Protein AF-A0A972IQ13-F1 (afdb_monomer_lite)

Sequence (91 aa):
INGASSLNIRKSTINDSKVGIYALQSSYVSISESEIRGCELGVQVINSDLSINDSIFTNNGTAVKLQGRNAFEQLKVVFSENSVDISRDEP

pLDDT: mean 94.42, std 7.24, range [56.81, 98.75]

Radius of gyration: 11.59 Å; chains: 1; bounding box: 27×27×26 Å

Secondary structure (DSSP, 8-state):
-BS-S-EEEES-EEES-SEEEEEES-SEEEEES-EEES-SEEEEEESSEEEEES-EEES-SEEEEEESS--EEEES-EEES-SEEEEEE--

Structure (mmCIF, N/CA/C/O backbone):
data_AF-A0A972IQ13-F1
#
_entry.id   AF-A0A972IQ13-F1
#
loop_
_atom_site.group_PDB
_atom_site.id
_atom_site.type_symbol
_atom_site.label_atom_id
_atom_site.label_alt_id
_atom_site.label_comp_id
_atom_site.label_asym_id
_atom_site.label_entity_id
_atom_site.label_seq_id
_atom_site.pdbx_PDB_ins_code
_atom_site.Cartn_x
_atom_site.Cartn_y
_atom_site.Cartn_z
_atom_site.occupancy
_atom_site.B_iso_or_equiv
_atom_site.auth_seq_id
_atom_site.auth_comp_id
_atom_site.auth_asym_id
_atom_site.auth_atom_id
_atom_site.pdbx_PDB_model_num
ATOM 1 N N . ILE A 1 1 ? 11.587 -4.795 2.017 1.00 79.81 1 ILE A N 1
ATOM 2 C CA . ILE A 1 1 ? 12.047 -5.708 0.944 1.00 79.81 1 ILE A CA 1
ATOM 3 C C . ILE A 1 1 ? 12.762 -4.868 -0.104 1.00 79.81 1 ILE A C 1
ATOM 5 O O . ILE A 1 1 ? 12.246 -3.811 -0.448 1.00 79.81 1 ILE A O 1
ATOM 9 N N . ASN A 1 2 ? 13.959 -5.284 -0.526 1.00 83.44 2 ASN A N 1
ATOM 10 C CA . ASN A 1 2 ? 14.805 -4.541 -1.462 1.00 83.44 2 ASN A CA 1
ATOM 11 C C . ASN A 1 2 ? 15.077 -5.387 -2.715 1.00 83.44 2 ASN A C 1
ATOM 13 O O . ASN A 1 2 ? 15.441 -6.553 -2.569 1.00 83.44 2 ASN A O 1
ATOM 17 N N . GLY A 1 3 ? 14.913 -4.814 -3.909 1.00 83.50 3 GLY A N 1
ATOM 18 C CA . GLY A 1 3 ? 15.324 -5.451 -5.166 1.00 83.50 3 GLY A CA 1
ATOM 19 C C . GLY A 1 3 ? 14.499 -6.669 -5.593 1.00 83.50 3 GLY A C 1
ATOM 20 O O . GLY A 1 3 ? 14.990 -7.495 -6.359 1.00 83.50 3 GLY A O 1
ATOM 21 N N . ALA A 1 4 ? 13.269 -6.830 -5.092 1.00 81.81 4 ALA A N 1
ATOM 22 C CA . ALA A 1 4 ? 12.423 -7.945 -5.506 1.00 81.81 4 ALA A CA 1
ATOM 23 C C . ALA A 1 4 ? 11.917 -7.731 -6.941 1.00 81.81 4 ALA A C 1
ATOM 25 O O . ALA A 1 4 ? 11.397 -6.665 -7.271 1.00 81.81 4 ALA A O 1
ATOM 26 N N . SER A 1 5 ? 12.010 -8.761 -7.785 1.00 83.88 5 SER A N 1
ATOM 27 C CA . SER A 1 5 ? 11.410 -8.738 -9.128 1.00 83.88 5 SER A CA 1
ATOM 28 C C . SER A 1 5 ? 9.882 -8.662 -9.066 1.00 83.88 5 SER A C 1
ATOM 30 O O . SER A 1 5 ? 9.252 -8.015 -9.892 1.00 83.88 5 SER A O 1
ATOM 32 N N . SER A 1 6 ? 9.274 -9.294 -8.062 1.00 87.81 6 SER A N 1
ATOM 33 C CA . SER A 1 6 ? 7.855 -9.161 -7.746 1.00 87.81 6 SER A CA 1
ATOM 34 C C . SER A 1 6 ? 7.622 -9.464 -6.270 1.00 87.81 6 SER A C 1
ATOM 36 O O . SER A 1 6 ? 8.183 -10.418 -5.727 1.00 87.81 6 SER A O 1
ATOM 38 N N . LEU A 1 7 ? 6.787 -8.652 -5.626 1.00 91.94 7 LEU A N 1
ATOM 39 C CA . LEU A 1 7 ? 6.285 -8.879 -4.277 1.00 91.94 7 LEU A CA 1
ATOM 40 C C . LEU A 1 7 ? 4.762 -9.002 -4.318 1.00 91.94 7 LEU A C 1
ATOM 42 O O . LEU A 1 7 ? 4.083 -8.044 -4.672 1.00 91.94 7 LEU A O 1
ATOM 46 N N . ASN A 1 8 ? 4.235 -10.161 -3.921 1.00 94.94 8 ASN A N 1
ATOM 47 C CA . ASN A 1 8 ? 2.797 -10.424 -3.879 1.00 94.94 8 ASN A CA 1
ATOM 48 C C . ASN A 1 8 ? 2.351 -10.665 -2.436 1.00 94.94 8 ASN A C 1
ATOM 50 O O . ASN A 1 8 ? 2.740 -11.655 -1.818 1.00 94.94 8 ASN A O 1
ATOM 54 N N . ILE A 1 9 ? 1.526 -9.763 -1.918 1.00 95.88 9 ILE A N 1
ATOM 55 C CA . ILE A 1 9 ? 0.929 -9.829 -0.586 1.00 95.88 9 ILE A CA 1
ATOM 56 C C . ILE A 1 9 ? -0.564 -10.064 -0.785 1.00 95.88 9 ILE A C 1
ATOM 58 O O . ILE A 1 9 ? -1.248 -9.281 -1.445 1.00 95.88 9 ILE A O 1
ATOM 62 N N . ARG A 1 10 ? -1.068 -11.183 -0.266 1.00 98.00 10 ARG A N 1
ATOM 63 C CA . ARG A 1 10 ? -2.453 -11.601 -0.483 1.00 98.00 10 ARG A C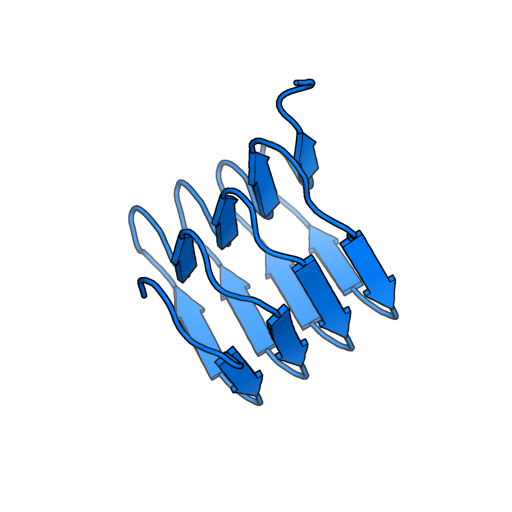A 1
ATOM 64 C C . ARG A 1 10 ? -3.056 -12.170 0.788 1.00 98.00 10 ARG A C 1
ATOM 66 O O . ARG A 1 10 ? -2.362 -12.895 1.498 1.00 98.00 10 ARG A O 1
ATOM 73 N N . LYS A 1 11 ? -4.339 -11.889 1.047 1.00 97.88 11 LYS A N 1
ATOM 74 C CA . LYS A 1 11 ? -5.089 -12.467 2.183 1.00 97.88 11 LYS A CA 1
ATOM 75 C C . LYS A 1 11 ? -4.348 -12.311 3.511 1.00 97.88 11 LYS A C 1
ATOM 77 O O . LYS A 1 11 ? -4.240 -13.258 4.286 1.00 97.88 11 LYS A O 1
ATOM 82 N N . SER A 1 12 ? -3.760 -11.137 3.718 1.00 98.12 12 SER A N 1
ATOM 83 C CA . SER A 1 12 ? -2.885 -10.855 4.854 1.00 98.12 12 SER A CA 1
ATOM 84 C C . SER A 1 12 ? -3.460 -9.739 5.717 1.00 98.12 12 SER A C 1
ATOM 86 O O . SER A 1 12 ? -4.029 -8.783 5.194 1.00 98.12 12 SER A O 1
ATOM 88 N N . THR A 1 13 ? -3.262 -9.847 7.030 1.00 98.12 13 THR A N 1
ATOM 89 C CA . THR A 1 13 ? -3.531 -8.763 7.981 1.00 98.12 13 THR A CA 1
ATOM 90 C C . THR A 1 13 ? -2.205 -8.246 8.518 1.00 98.12 13 THR A C 1
ATOM 92 O O . THR A 1 13 ? -1.419 -9.016 9.071 1.00 98.12 13 THR A O 1
ATOM 95 N N . ILE A 1 14 ? -1.955 -6.951 8.352 1.00 97.94 14 ILE A N 1
ATOM 96 C CA . ILE A 1 14 ? -0.751 -6.267 8.832 1.00 97.94 14 ILE A CA 1
ATOM 97 C C . ILE A 1 14 ? -1.203 -5.146 9.756 1.00 97.94 14 ILE A C 1
ATOM 99 O O . ILE A 1 14 ? -2.024 -4.319 9.360 1.00 97.94 14 ILE A O 1
ATOM 103 N N . ASN A 1 15 ? -0.716 -5.134 10.996 1.00 97.81 15 ASN A N 1
ATOM 104 C CA . ASN A 1 15 ? -1.200 -4.179 11.981 1.00 97.81 15 ASN A CA 1
ATOM 105 C C . ASN A 1 15 ? -0.159 -3.701 12.993 1.00 97.81 15 ASN A C 1
ATOM 107 O O . ASN A 1 15 ? 0.940 -4.251 13.086 1.00 97.81 15 ASN A O 1
ATOM 111 N N . ASP A 1 16 ? -0.520 -2.621 13.693 1.00 96.56 16 ASP A N 1
ATOM 112 C CA . ASP A 1 16 ? 0.122 -2.118 14.917 1.00 96.56 16 ASP A CA 1
ATOM 113 C C . ASP A 1 16 ? 1.652 -1.994 14.800 1.00 96.56 16 ASP A C 1
ATOM 115 O O . ASP A 1 16 ? 2.425 -2.345 15.691 1.00 96.56 16 ASP A O 1
ATOM 119 N N . SER A 1 17 ? 2.094 -1.504 13.640 1.00 95.94 17 SER A N 1
ATOM 120 C CA . SER A 1 17 ? 3.499 -1.438 13.237 1.00 95.94 17 SER A CA 1
ATOM 121 C C . SER A 1 17 ? 3.890 -0.021 12.842 1.00 95.94 17 SER A C 1
ATOM 123 O O . SER A 1 17 ? 3.090 0.726 12.285 1.00 95.94 17 SER A O 1
ATOM 125 N N . LYS A 1 18 ? 5.161 0.348 13.042 1.00 97.25 18 LYS A N 1
ATOM 126 C CA . LYS A 1 18 ? 5.663 1.638 12.546 1.00 97.25 18 LYS A CA 1
ATOM 127 C C . LYS A 1 18 ? 5.529 1.743 11.021 1.00 97.25 18 LYS A C 1
ATOM 129 O O . LYS A 1 18 ? 5.032 2.735 10.504 1.00 97.25 18 LYS A O 1
ATOM 134 N N . VAL A 1 19 ? 5.952 0.704 10.305 1.00 97.62 19 VAL A N 1
ATOM 135 C CA . VAL A 1 19 ? 5.758 0.582 8.857 1.00 97.62 19 VAL A CA 1
ATOM 136 C C . VAL A 1 19 ? 5.224 -0.814 8.571 1.00 97.62 19 VAL A C 1
ATOM 138 O O . VAL A 1 19 ? 5.900 -1.785 8.903 1.00 97.62 19 VAL A O 1
ATOM 141 N N . GLY A 1 20 ? 4.029 -0.923 7.990 1.00 97.19 20 GLY A N 1
ATOM 142 C CA . GLY A 1 20 ? 3.408 -2.213 7.689 1.00 97.19 20 GLY A CA 1
ATOM 143 C C . GLY A 1 20 ? 4.124 -2.941 6.552 1.00 97.19 20 GLY A C 1
ATOM 144 O O . GLY A 1 20 ? 4.613 -4.057 6.717 1.00 97.19 20 GLY A O 1
ATOM 145 N N . ILE A 1 21 ? 4.236 -2.290 5.395 1.00 96.31 21 ILE A N 1
ATOM 146 C CA . ILE A 1 21 ? 4.959 -2.801 4.225 1.00 96.31 21 ILE A CA 1
ATOM 147 C C . ILE A 1 21 ? 5.959 -1.749 3.772 1.00 96.31 21 ILE A C 1
ATOM 149 O O . ILE A 1 21 ? 5.587 -0.614 3.493 1.00 96.31 21 ILE A O 1
ATOM 153 N N . TYR A 1 22 ? 7.224 -2.143 3.643 1.00 95.75 22 TYR A N 1
ATOM 154 C CA . TYR A 1 22 ? 8.278 -1.296 3.090 1.00 95.75 22 TYR A CA 1
ATOM 155 C C . TYR A 1 22 ? 8.898 -1.963 1.861 1.00 95.75 22 TYR A C 1
ATOM 157 O O . TYR A 1 22 ? 9.561 -3.001 1.985 1.00 95.75 22 TYR A O 1
ATOM 165 N N . ALA A 1 23 ? 8.696 -1.378 0.682 1.00 93.31 23 ALA A N 1
ATOM 166 C CA . ALA A 1 23 ? 9.263 -1.841 -0.580 1.00 93.31 23 ALA A CA 1
ATOM 167 C C . ALA A 1 23 ? 10.174 -0.771 -1.191 1.00 93.31 23 ALA A C 1
ATOM 169 O O . ALA A 1 23 ? 9.775 0.377 -1.372 1.00 93.31 23 ALA A O 1
ATOM 170 N N . LEU A 1 24 ? 11.403 -1.167 -1.511 1.00 93.00 24 LEU A N 1
ATOM 171 C CA . LEU A 1 24 ? 12.428 -0.307 -2.089 1.00 93.00 24 LEU A CA 1
ATOM 172 C C . LEU A 1 24 ? 12.974 -0.969 -3.353 1.00 93.00 24 LEU A C 1
ATOM 174 O O . LEU A 1 24 ? 13.345 -2.144 -3.313 1.00 93.00 24 LEU A O 1
ATOM 178 N N . GLN A 1 25 ? 13.024 -0.215 -4.455 1.00 90.38 25 GLN A N 1
ATOM 179 C CA . GLN A 1 25 ? 13.653 -0.634 -5.717 1.00 90.38 25 GLN A CA 1
ATOM 180 C C . GLN A 1 25 ? 13.202 -2.027 -6.191 1.00 90.38 25 GLN A C 1
ATOM 182 O O . GLN A 1 25 ? 13.989 -2.807 -6.724 1.00 90.38 25 GLN A O 1
ATOM 187 N N . SER A 1 26 ? 11.943 -2.374 -5.941 1.00 88.50 26 SER A N 1
ATOM 188 C CA . SER A 1 26 ? 11.330 -3.600 -6.443 1.00 88.50 26 SER A CA 1
ATOM 189 C C . SER A 1 26 ? 10.672 -3.296 -7.785 1.00 88.50 26 SER A C 1
ATOM 191 O O . SER A 1 26 ? 10.228 -2.176 -8.009 1.00 88.50 26 SER A O 1
ATOM 193 N N . SER A 1 27 ? 10.602 -4.255 -8.704 1.00 89.06 27 SER A N 1
ATOM 194 C CA . SER A 1 27 ? 9.981 -3.959 -10.002 1.00 89.06 27 SER A CA 1
ATOM 195 C C . SER A 1 27 ? 8.472 -3.756 -9.856 1.00 89.06 27 SER A C 1
ATOM 197 O O . SER A 1 27 ? 7.930 -2.820 -10.431 1.00 89.06 27 SER A O 1
ATOM 199 N N . TYR A 1 28 ? 7.803 -4.591 -9.053 1.00 92.56 28 TYR A N 1
ATOM 200 C CA . TYR A 1 28 ? 6.354 -4.523 -8.867 1.00 92.56 28 TYR A CA 1
ATOM 201 C C . TYR A 1 28 ? 5.906 -5.075 -7.508 1.00 92.56 28 TYR A C 1
ATOM 203 O O . TYR A 1 28 ? 6.346 -6.149 -7.085 1.00 92.56 28 TYR A O 1
ATOM 211 N N . VAL A 1 29 ? 4.998 -4.359 -6.847 1.00 95.44 29 VAL A N 1
ATOM 212 C CA . VAL A 1 29 ? 4.364 -4.732 -5.579 1.00 95.44 29 VAL A CA 1
ATOM 213 C C . VAL A 1 29 ? 2.858 -4.867 -5.793 1.00 95.44 29 VAL A C 1
ATOM 215 O O . VAL A 1 29 ? 2.200 -3.926 -6.227 1.00 95.44 29 VAL A O 1
ATOM 218 N N . SER A 1 30 ? 2.294 -6.025 -5.457 1.00 97.00 30 SER A N 1
ATOM 219 C CA . SER A 1 30 ? 0.853 -6.271 -5.483 1.00 97.00 30 SER A CA 1
ATOM 220 C C . SER A 1 30 ? 0.333 -6.581 -4.088 1.00 97.00 30 SER A C 1
ATOM 222 O O . SER A 1 30 ? 0.864 -7.456 -3.402 1.00 97.00 30 SER A O 1
ATOM 224 N N . ILE A 1 31 ? -0.722 -5.877 -3.686 1.00 97.94 31 ILE A N 1
ATOM 225 C CA . ILE A 1 31 ? -1.454 -6.106 -2.441 1.00 97.94 31 ILE A CA 1
ATOM 226 C C . ILE A 1 31 ? -2.890 -6.455 -2.819 1.00 97.94 31 ILE A C 1
ATOM 228 O O . ILE A 1 31 ? -3.535 -5.708 -3.552 1.00 97.94 31 ILE A O 1
ATOM 232 N N . SER A 1 32 ? -3.387 -7.603 -2.362 1.00 98.50 32 SER A N 1
ATOM 233 C CA . SER A 1 32 ? -4.736 -8.069 -2.702 1.00 98.50 32 SER A CA 1
ATOM 234 C C . SER A 1 32 ? -5.464 -8.712 -1.530 1.00 98.50 32 SER A C 1
ATOM 236 O O . SER A 1 32 ? -4.843 -9.424 -0.738 1.00 98.50 32 SER A O 1
ATOM 238 N N . GLU A 1 33 ? -6.779 -8.509 -1.417 1.00 98.50 33 GLU A N 1
ATOM 239 C CA . GLU A 1 33 ? -7.612 -9.175 -0.398 1.00 98.50 33 GLU A CA 1
ATOM 240 C C . GLU A 1 33 ? -7.037 -9.019 1.025 1.00 98.50 33 GLU A C 1
ATOM 242 O O . GLU A 1 33 ? -7.046 -9.968 1.804 1.00 98.50 33 GLU A O 1
ATOM 247 N N . SER A 1 34 ? -6.421 -7.874 1.333 1.00 98.62 34 SER A N 1
ATOM 248 C CA . SER A 1 34 ? -5.624 -7.686 2.551 1.00 98.62 34 SER A CA 1
ATOM 249 C C . SER A 1 34 ? -6.136 -6.521 3.390 1.00 98.62 34 SER A C 1
ATO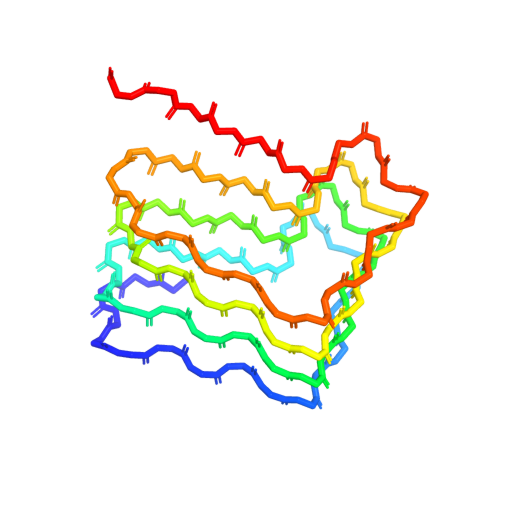M 251 O O . SER A 1 34 ? -6.782 -5.604 2.887 1.00 98.62 34 SER A O 1
ATOM 253 N N . GLU A 1 35 ? -5.820 -6.559 4.679 1.00 98.56 35 GLU A N 1
ATOM 254 C CA . GLU A 1 35 ? -6.175 -5.527 5.649 1.00 98.56 35 GLU A CA 1
ATOM 255 C C . GLU A 1 35 ? -4.902 -4.955 6.280 1.00 98.56 35 GLU A C 1
ATOM 257 O O . GLU A 1 35 ? -4.080 -5.697 6.823 1.00 98.56 35 GLU A O 1
ATOM 262 N N . ILE A 1 36 ? -4.734 -3.635 6.211 1.00 98.50 36 ILE A N 1
ATOM 263 C CA . ILE A 1 36 ? -3.593 -2.918 6.788 1.00 98.50 36 ILE A CA 1
ATOM 264 C C . ILE A 1 36 ? -4.121 -1.856 7.752 1.00 98.50 36 ILE A C 1
ATOM 266 O O . ILE A 1 36 ? -4.814 -0.923 7.330 1.00 98.50 36 ILE A O 1
ATOM 270 N N . ARG A 1 37 ? -3.827 -1.998 9.051 1.00 98.50 37 ARG A N 1
ATOM 271 C CA . ARG A 1 37 ? -4.438 -1.138 10.075 1.00 98.50 37 ARG A CA 1
ATOM 272 C C . ARG A 1 37 ? -3.574 -0.779 11.270 1.00 98.50 37 ARG A C 1
ATOM 274 O O . ARG A 1 37 ? -2.778 -1.586 11.725 1.00 98.50 37 ARG A O 1
ATOM 281 N N . GLY A 1 38 ? -3.800 0.391 11.861 1.00 98.19 38 GLY A N 1
ATOM 282 C CA . GLY A 1 38 ? -3.093 0.787 13.085 1.00 98.19 38 GLY A CA 1
ATOM 283 C C . GLY A 1 38 ? -1.601 1.067 12.874 1.00 98.19 38 GLY A C 1
ATOM 284 O O . GLY A 1 38 ? -0.839 1.064 13.838 1.00 98.19 38 GLY A O 1
ATOM 285 N N . CYS A 1 39 ? -1.149 1.265 11.631 1.00 98.38 39 CYS A N 1
ATOM 286 C CA . CYS A 1 39 ? 0.249 1.564 11.342 1.00 98.38 39 CYS A CA 1
ATOM 287 C C . CYS A 1 39 ? 0.514 3.074 11.308 1.00 98.38 39 CYS A C 1
ATOM 289 O O . CYS A 1 39 ? -0.327 3.842 10.847 1.00 98.38 39 CYS A O 1
ATOM 291 N N . GLU A 1 40 ? 1.715 3.521 11.695 1.00 98.06 40 GLU A N 1
ATOM 292 C CA . GLU A 1 40 ? 2.124 4.914 11.424 1.00 98.06 40 GLU A CA 1
ATOM 293 C C . GLU A 1 40 ? 2.205 5.134 9.903 1.00 98.06 40 GLU A C 1
ATOM 295 O O . GLU A 1 40 ? 1.605 6.068 9.377 1.00 98.06 40 GLU A O 1
ATOM 300 N N . LEU A 1 41 ? 2.851 4.208 9.186 1.00 98.00 41 LEU A N 1
ATOM 301 C CA . LEU A 1 41 ? 2.823 4.096 7.727 1.00 98.00 41 LEU A CA 1
ATOM 302 C C . LEU A 1 41 ? 2.312 2.703 7.326 1.00 98.00 41 LEU A C 1
ATOM 304 O O . LEU A 1 41 ? 2.957 1.701 7.626 1.00 98.00 41 LEU A O 1
ATOM 308 N N . GLY A 1 42 ? 1.179 2.611 6.633 1.00 98.06 42 GLY A N 1
ATOM 309 C CA . GLY A 1 42 ? 0.616 1.339 6.170 1.00 98.06 42 GLY A CA 1
ATOM 310 C C . GLY A 1 42 ? 1.513 0.677 5.123 1.00 98.06 42 GLY A C 1
ATOM 311 O O . GLY A 1 42 ? 2.100 -0.377 5.361 1.00 98.06 42 GLY A O 1
ATOM 312 N N . VAL A 1 43 ? 1.663 1.325 3.971 1.00 97.69 43 VAL A N 1
ATOM 313 C CA . VAL A 1 43 ? 2.498 0.879 2.852 1.00 97.69 43 VAL A CA 1
ATOM 314 C C . VAL A 1 43 ? 3.402 2.021 2.419 1.00 97.69 43 VAL A C 1
ATOM 316 O O . VAL A 1 43 ? 2.917 3.082 2.051 1.00 97.69 43 VAL A O 1
ATOM 319 N N . GLN A 1 44 ? 4.711 1.797 2.405 1.00 96.50 44 GLN A N 1
ATOM 320 C CA . GLN A 1 44 ? 5.688 2.709 1.825 1.00 96.50 44 GLN A CA 1
ATOM 321 C C . GLN A 1 44 ? 6.386 2.036 0.645 1.00 96.50 44 GLN A C 1
ATOM 323 O O . GLN A 1 44 ? 7.012 0.983 0.796 1.00 96.50 44 GLN A O 1
ATOM 328 N N . VAL A 1 45 ? 6.291 2.665 -0.525 1.00 94.75 45 VAL A N 1
ATOM 329 C CA . VAL A 1 45 ? 6.888 2.172 -1.767 1.00 94.75 45 VAL A CA 1
ATOM 330 C C . VAL A 1 45 ? 7.789 3.235 -2.374 1.00 94.75 45 VAL A C 1
ATOM 332 O O . VAL A 1 45 ? 7.356 4.352 -2.651 1.00 94.75 45 VAL A O 1
ATOM 335 N N . ILE A 1 46 ? 9.048 2.867 -2.607 1.00 94.81 46 ILE A N 1
ATOM 336 C CA . ILE A 1 46 ? 10.079 3.756 -3.141 1.00 94.81 46 ILE A CA 1
ATOM 337 C C . ILE A 1 46 ? 10.615 3.185 -4.454 1.00 94.81 46 ILE A C 1
ATOM 339 O O . ILE A 1 46 ? 11.147 2.070 -4.469 1.00 94.81 46 ILE A O 1
ATOM 343 N N . ASN A 1 47 ? 10.506 3.952 -5.544 1.00 92.88 47 ASN A N 1
ATOM 344 C CA . ASN A 1 47 ? 10.954 3.557 -6.889 1.00 92.88 47 ASN A CA 1
ATOM 345 C C . ASN A 1 47 ? 10.502 2.137 -7.278 1.00 92.88 47 ASN A C 1
ATOM 347 O O . ASN A 1 47 ? 11.321 1.299 -7.653 1.00 92.88 47 ASN A O 1
ATOM 351 N N . SER A 1 48 ? 9.221 1.835 -7.065 1.00 92.88 48 SER A N 1
ATOM 352 C CA . SER A 1 48 ? 8.612 0.541 -7.400 1.00 92.88 48 SER A CA 1
ATOM 353 C C . SER A 1 48 ? 7.161 0.748 -7.818 1.00 92.88 48 SER A C 1
ATOM 355 O O . SER A 1 48 ? 6.468 1.580 -7.230 1.00 92.88 48 SER A O 1
ATOM 357 N N . ASP A 1 49 ? 6.674 -0.027 -8.776 1.00 94.50 49 ASP A N 1
ATOM 358 C CA . ASP A 1 49 ? 5.265 0.033 -9.156 1.00 94.50 49 ASP A CA 1
ATOM 359 C C . ASP A 1 49 ? 4.394 -0.653 -8.093 1.00 94.50 49 ASP A C 1
ATOM 361 O O . ASP A 1 49 ? 4.820 -1.626 -7.464 1.00 94.50 49 ASP A O 1
ATOM 365 N N . LEU A 1 50 ? 3.185 -0.136 -7.864 1.00 96.25 50 LEU A N 1
ATOM 366 C CA . LEU A 1 50 ? 2.263 -0.621 -6.836 1.00 96.25 50 LEU A CA 1
ATOM 367 C C . LEU A 1 50 ? 0.850 -0.812 -7.397 1.00 96.25 50 LEU A C 1
ATOM 369 O O . LEU A 1 50 ? 0.262 0.117 -7.945 1.00 96.25 50 LEU A O 1
ATOM 373 N N . SER A 1 51 ? 0.276 -1.992 -7.172 1.00 97.56 51 SER A N 1
ATOM 374 C CA . SER A 1 51 ? -1.140 -2.280 -7.408 1.00 97.56 51 SER A CA 1
ATOM 375 C C . SER A 1 51 ? -1.809 -2.766 -6.129 1.00 97.56 51 SER A C 1
ATOM 377 O O . SER A 1 51 ? -1.308 -3.680 -5.466 1.00 97.56 51 SER A O 1
ATOM 379 N N . ILE A 1 52 ? -2.948 -2.168 -5.787 1.00 98.19 52 ILE A N 1
ATOM 380 C CA . ILE A 1 52 ? -3.740 -2.529 -4.609 1.00 98.19 52 ILE A CA 1
ATOM 381 C C . ILE A 1 52 ? -5.153 -2.912 -5.045 1.00 98.19 52 ILE A C 1
ATOM 383 O O . ILE A 1 52 ? -5.864 -2.099 -5.630 1.00 98.19 52 ILE A O 1
ATOM 387 N N . ASN A 1 53 ? -5.585 -4.130 -4.720 1.00 98.31 53 ASN A N 1
ATOM 388 C CA . ASN A 1 53 ? -6.886 -4.653 -5.133 1.00 98.31 53 ASN A CA 1
ATOM 389 C C . ASN A 1 53 ? -7.668 -5.236 -3.953 1.00 98.31 53 ASN A C 1
ATOM 391 O O . ASN A 1 53 ? -7.091 -5.918 -3.109 1.00 98.31 53 ASN A O 1
ATOM 395 N N . ASP A 1 54 ? -8.978 -4.993 -3.889 1.00 98.56 54 ASP A N 1
ATOM 396 C CA . ASP A 1 54 ? -9.887 -5.628 -2.917 1.00 98.56 54 ASP A CA 1
ATOM 397 C C . ASP A 1 54 ? -9.348 -5.582 -1.469 1.00 98.56 54 ASP A C 1
ATOM 399 O O . ASP A 1 54 ? -9.329 -6.589 -0.767 1.00 98.56 54 ASP A O 1
ATOM 403 N N . SER A 1 55 ? -8.808 -4.438 -1.043 1.00 98.75 55 SER A N 1
ATOM 404 C CA . SER A 1 55 ? -8.074 -4.310 0.226 1.00 98.75 55 SER A CA 1
ATOM 405 C C . SER A 1 55 ? -8.595 -3.155 1.074 1.00 98.75 55 SER A C 1
ATOM 407 O O . SER A 1 55 ? -9.201 -2.212 0.562 1.00 98.75 55 SER A O 1
ATOM 409 N N . ILE A 1 56 ? -8.346 -3.230 2.379 1.00 98.62 56 ILE A N 1
ATOM 410 C CA . ILE A 1 56 ? -8.807 -2.251 3.364 1.00 98.62 56 ILE A CA 1
ATOM 411 C C . ILE A 1 56 ? -7.601 -1.648 4.079 1.00 98.62 56 ILE A C 1
ATOM 413 O O . ILE A 1 56 ? -6.743 -2.368 4.589 1.00 98.62 56 ILE A O 1
ATOM 417 N N . PHE A 1 57 ? -7.565 -0.322 4.140 1.00 98.69 57 PHE A N 1
ATOM 418 C CA . PHE A 1 57 ? -6.582 0.451 4.884 1.00 98.69 57 PHE A CA 1
ATOM 419 C C . PHE A 1 57 ? -7.313 1.296 5.916 1.00 98.69 57 PHE A C 1
ATOM 421 O O . PHE A 1 57 ? -8.021 2.234 5.540 1.00 98.69 57 PHE A O 1
ATOM 428 N N . THR A 1 58 ? -7.153 0.976 7.202 1.00 98.69 58 THR A N 1
ATOM 429 C CA . THR A 1 58 ? -7.901 1.667 8.257 1.00 98.69 58 THR A CA 1
ATOM 430 C C . THR A 1 58 ? -7.071 2.092 9.457 1.00 98.69 58 THR A C 1
ATOM 432 O O . THR A 1 58 ? -6.194 1.356 9.897 1.00 98.69 58 THR A O 1
ATOM 435 N N . ASN A 1 59 ? -7.370 3.257 10.032 1.00 98.44 59 ASN A N 1
ATOM 436 C CA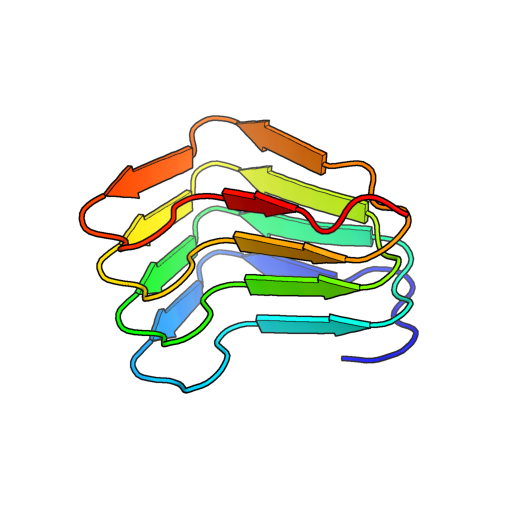 . ASN A 1 59 ? -6.711 3.751 11.246 1.00 98.44 59 ASN A CA 1
ATOM 437 C C . ASN A 1 59 ? -5.171 3.811 11.130 1.00 98.44 59 ASN A C 1
ATOM 439 O O . ASN A 1 59 ? -4.453 3.421 12.050 1.00 98.44 59 ASN A O 1
ATOM 443 N N . ASN A 1 60 ? -4.646 4.225 9.973 1.00 98.69 60 ASN A N 1
ATOM 444 C CA . ASN A 1 60 ? -3.211 4.434 9.768 1.00 98.69 60 ASN A CA 1
ATOM 445 C C . ASN A 1 60 ? -2.853 5.926 9.809 1.00 98.69 60 ASN A C 1
ATOM 447 O O . ASN A 1 60 ? -3.647 6.772 9.406 1.00 98.69 60 ASN A O 1
ATOM 451 N N . GLY A 1 61 ? -1.623 6.265 10.199 1.00 98.56 61 GLY A N 1
ATOM 452 C CA . GLY A 1 61 ? -1.111 7.630 10.052 1.00 98.56 61 GLY A CA 1
ATOM 453 C C . GLY A 1 61 ? -1.060 8.039 8.576 1.00 98.56 61 GLY A C 1
ATOM 454 O O . GLY A 1 61 ? -1.676 9.014 8.161 1.00 98.56 61 GLY A O 1
ATOM 455 N N . THR A 1 62 ? -0.380 7.258 7.743 1.00 98.56 62 THR A N 1
ATOM 456 C CA . THR A 1 62 ? -0.489 7.336 6.280 1.00 98.56 62 THR A CA 1
ATOM 457 C C . THR A 1 62 ? -0.714 5.942 5.722 1.00 98.56 62 THR A C 1
ATOM 459 O O . THR A 1 62 ? 0.130 5.073 5.918 1.00 98.56 62 THR A O 1
ATOM 462 N N . ALA A 1 63 ? -1.822 5.705 5.023 1.00 98.50 63 ALA A N 1
ATOM 463 C CA . ALA A 1 63 ? -2.140 4.378 4.502 1.00 98.50 63 ALA A CA 1
ATOM 464 C C . ALA A 1 63 ? -1.199 3.960 3.363 1.00 98.50 63 ALA A C 1
ATOM 466 O O . ALA A 1 63 ? -0.623 2.874 3.427 1.00 98.50 63 ALA A O 1
ATOM 467 N N . VAL A 1 64 ? -0.980 4.819 2.364 1.00 98.00 64 VAL A N 1
ATOM 468 C CA . VAL A 1 64 ? -0.035 4.566 1.264 1.00 98.00 64 VAL A CA 1
ATOM 469 C C . VAL A 1 64 ? 0.879 5.771 1.058 1.00 98.00 64 VAL A C 1
ATOM 471 O O . VAL A 1 64 ? 0.414 6.879 0.807 1.00 98.00 64 VAL A O 1
ATOM 474 N N . LYS A 1 65 ? 2.193 5.558 1.120 1.00 97.19 65 LYS A N 1
ATOM 475 C CA . LYS A 1 65 ? 3.226 6.546 0.810 1.00 97.19 65 LYS A CA 1
ATOM 476 C C . LYS A 1 65 ? 4.036 6.102 -0.405 1.00 97.19 65 LYS A C 1
ATOM 478 O O . LYS A 1 65 ? 4.707 5.070 -0.367 1.00 97.19 65 LYS A O 1
ATOM 483 N N . LEU A 1 66 ? 3.993 6.901 -1.465 1.00 95.06 66 LEU A N 1
ATOM 484 C CA . LEU A 1 66 ? 4.728 6.685 -2.711 1.00 95.06 66 LEU A CA 1
ATOM 485 C C . LEU A 1 66 ? 5.864 7.705 -2.812 1.00 95.06 66 LEU A C 1
ATOM 487 O O . LEU A 1 66 ? 5.632 8.901 -2.632 1.00 95.06 66 LEU A O 1
ATOM 491 N N . GLN A 1 67 ? 7.081 7.237 -3.085 1.00 93.88 67 GLN A N 1
ATOM 492 C CA . GLN A 1 67 ? 8.252 8.098 -3.251 1.00 93.88 67 GLN A CA 1
ATOM 493 C C . GLN A 1 67 ? 9.044 7.731 -4.508 1.00 93.88 67 GLN A C 1
ATOM 495 O O . GLN A 1 67 ? 9.447 6.578 -4.704 1.00 93.88 67 GLN A O 1
ATOM 500 N N . GLY A 1 68 ? 9.350 8.746 -5.313 1.00 89.06 68 GLY A N 1
ATOM 501 C CA . GLY A 1 68 ? 10.077 8.585 -6.566 1.00 89.06 68 GLY A CA 1
ATOM 502 C C . GLY A 1 68 ? 9.171 8.130 -7.709 1.00 89.06 68 GLY A C 1
ATOM 503 O O . GLY A 1 68 ? 8.004 8.510 -7.794 1.00 89.06 68 GLY A O 1
ATOM 504 N N . ARG A 1 69 ? 9.721 7.349 -8.644 1.00 81.12 69 ARG A N 1
ATOM 505 C CA . ARG A 1 69 ? 8.957 6.905 -9.816 1.00 81.12 69 ARG A CA 1
ATOM 506 C C . ARG A 1 69 ? 8.154 5.657 -9.470 1.00 81.12 69 ARG A C 1
ATOM 508 O O . ARG A 1 69 ? 8.729 4.586 -9.289 1.00 81.12 69 ARG A O 1
ATOM 515 N N . ASN A 1 70 ? 6.836 5.801 -9.416 1.00 82.44 70 ASN A N 1
ATOM 516 C CA . ASN A 1 70 ? 5.911 4.708 -9.139 1.00 82.44 70 ASN A CA 1
ATOM 517 C C . ASN A 1 70 ? 4.739 4.779 -10.129 1.00 82.44 70 ASN A C 1
ATOM 519 O O . ASN A 1 70 ? 4.014 5.778 -10.144 1.00 82.44 70 ASN A O 1
AT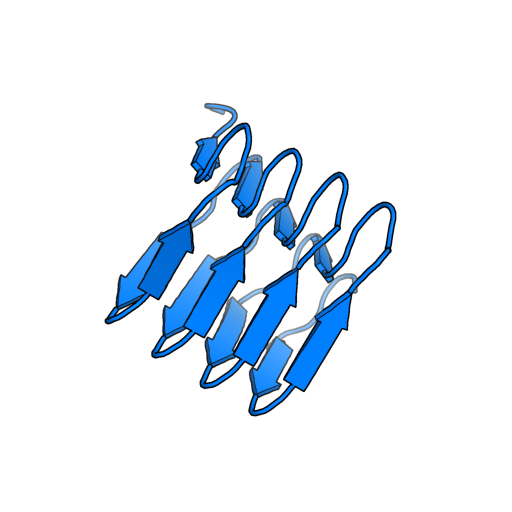OM 523 N N . ALA A 1 71 ? 4.501 3.733 -10.922 1.00 91.44 71 ALA A N 1
ATOM 524 C CA . ALA A 1 71 ? 3.152 3.492 -11.421 1.00 91.44 71 ALA A CA 1
ATOM 525 C C . ALA A 1 71 ? 2.285 3.037 -10.238 1.00 91.44 71 ALA A C 1
ATOM 527 O O . ALA A 1 71 ? 2.722 2.239 -9.408 1.00 91.44 71 ALA A O 1
ATOM 528 N N . PHE A 1 72 ? 1.073 3.577 -10.128 1.00 94.38 72 PHE A N 1
ATOM 529 C CA . PHE A 1 72 ? 0.166 3.251 -9.033 1.00 94.38 72 PHE A CA 1
ATOM 530 C C . PHE A 1 72 ? -1.240 3.004 -9.549 1.00 94.38 72 PHE A C 1
ATOM 532 O O . PHE A 1 72 ? -1.843 3.890 -10.158 1.00 94.38 72 PHE A O 1
ATOM 539 N N . GLU A 1 73 ? -1.763 1.827 -9.231 1.00 96.75 73 GLU A N 1
ATOM 540 C CA . GLU A 1 73 ? -3.116 1.405 -9.559 1.00 96.75 73 GLU A CA 1
ATOM 541 C C . GLU A 1 73 ? -3.848 0.944 -8.299 1.00 96.75 73 GLU A C 1
ATOM 543 O O . GLU A 1 73 ? -3.276 0.294 -7.420 1.00 96.75 73 GLU A O 1
ATOM 548 N N . GLN A 1 74 ? -5.138 1.262 -8.223 1.00 95.81 74 GLN A N 1
ATOM 549 C CA . GLN A 1 74 ? -6.000 0.786 -7.151 1.00 95.81 74 GLN A CA 1
ATOM 550 C C . GLN A 1 74 ? -7.378 0.394 -7.681 1.00 95.81 74 GLN A C 1
ATOM 552 O O . GLN A 1 74 ? -7.972 1.120 -8.481 1.00 95.81 74 GLN A O 1
ATOM 557 N N . LEU A 1 75 ? -7.906 -0.730 -7.199 1.00 98.06 75 LEU A N 1
ATOM 558 C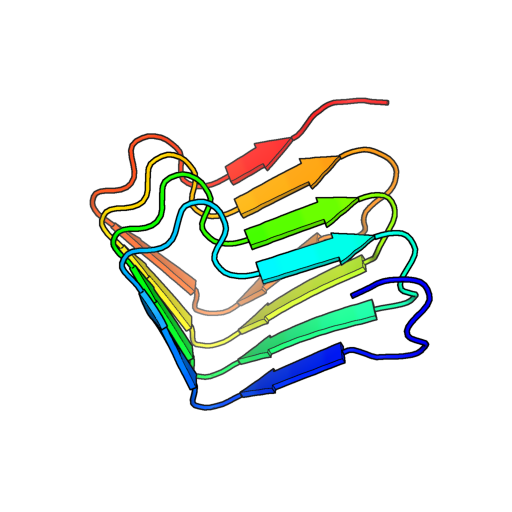 CA . LEU A 1 75 ? -9.239 -1.216 -7.540 1.00 98.06 75 LEU A CA 1
ATOM 559 C C . LEU A 1 75 ? -9.937 -1.766 -6.298 1.00 98.06 75 LEU A C 1
ATOM 561 O O . LEU A 1 75 ? -9.405 -2.630 -5.609 1.00 98.06 75 LEU A O 1
ATOM 565 N N . LYS A 1 76 ? -11.161 -1.296 -6.029 1.00 98.06 76 LYS A N 1
ATOM 566 C CA . LYS A 1 76 ? -11.965 -1.739 -4.872 1.00 98.06 76 LYS A CA 1
ATOM 567 C C . LYS A 1 76 ? -11.180 -1.666 -3.552 1.00 98.06 76 LYS A C 1
ATOM 569 O O . LYS A 1 76 ? -11.150 -2.615 -2.774 1.00 98.06 76 LYS A O 1
ATOM 574 N N . VAL A 1 77 ? -10.520 -0.533 -3.330 1.00 98.50 77 VAL A N 1
ATOM 575 C CA . VAL A 1 77 ? -9.780 -0.264 -2.095 1.00 98.50 77 VAL A CA 1
ATOM 576 C C . VAL A 1 77 ? -10.621 0.630 -1.202 1.00 98.50 77 VAL A C 1
ATOM 578 O O . VAL A 1 77 ? -11.188 1.617 -1.672 1.00 98.50 77 VAL A O 1
ATOM 581 N N . VAL A 1 78 ? -10.703 0.275 0.075 1.00 98.50 78 VAL A N 1
ATOM 582 C CA . VAL A 1 78 ? -11.375 1.080 1.093 1.00 98.50 78 VAL A CA 1
ATOM 583 C C . VAL A 1 78 ? -10.320 1.744 1.960 1.00 98.50 78 VAL A C 1
ATOM 585 O O . VAL A 1 78 ? -9.480 1.064 2.547 1.00 98.50 78 VAL A O 1
ATOM 588 N N . PHE A 1 79 ? -10.398 3.067 2.052 1.00 98.50 79 PHE A N 1
ATOM 589 C CA . PHE A 1 79 ? -9.634 3.859 3.001 1.00 98.50 79 PHE A CA 1
ATOM 590 C C . PHE A 1 79 ? -10.595 4.461 4.026 1.00 98.50 79 PHE A C 1
ATOM 592 O O . PHE A 1 79 ? -11.587 5.089 3.651 1.00 98.50 79 PHE A O 1
ATOM 599 N N . SER A 1 80 ? -10.338 4.237 5.312 1.00 98.44 80 SER A N 1
ATOM 600 C CA . SER A 1 80 ? -11.181 4.740 6.400 1.00 98.44 80 SER A CA 1
ATOM 601 C C . SER A 1 80 ? -10.346 5.115 7.613 1.00 98.44 80 SER A C 1
ATOM 603 O O . SER A 1 80 ? -9.407 4.415 7.959 1.00 98.44 80 SER A O 1
ATOM 605 N N . GLU A 1 81 ? -10.685 6.206 8.295 1.00 98.19 81 GLU A N 1
ATOM 606 C CA . GLU A 1 81 ? -10.047 6.584 9.571 1.00 98.19 81 GLU A CA 1
ATOM 607 C C . GLU A 1 81 ? -8.513 6.750 9.507 1.00 98.19 81 GLU A C 1
ATOM 609 O O . GLU A 1 81 ? -7.855 6.768 10.542 1.00 98.19 81 GLU A O 1
ATOM 614 N N . ASN A 1 82 ? -7.916 6.879 8.318 1.00 98.56 82 ASN A N 1
ATOM 615 C CA . ASN A 1 82 ? -6.498 7.201 8.195 1.00 98.56 82 ASN A CA 1
ATOM 616 C C . ASN A 1 82 ? -6.303 8.716 8.318 1.00 98.56 82 ASN A C 1
ATOM 618 O O . ASN A 1 82 ? -7.145 9.487 7.855 1.00 98.56 82 ASN A O 1
ATOM 622 N N . SER A 1 83 ? -5.175 9.162 8.874 1.00 98.50 83 SER A N 1
ATOM 623 C CA . SER A 1 83 ? -4.859 10.598 8.868 1.00 98.50 83 SER A CA 1
ATOM 624 C C . SER A 1 83 ? -4.561 11.090 7.449 1.00 98.50 83 SER A C 1
ATOM 626 O O . SER A 1 83 ? -4.906 12.216 7.098 1.00 98.50 83 SER A O 1
ATOM 628 N N . VAL A 1 84 ? -3.932 10.241 6.627 1.00 98.38 84 VAL A N 1
ATOM 629 C CA . VAL A 1 84 ? -3.698 10.458 5.194 1.00 98.38 84 VAL A CA 1
ATOM 630 C C . VAL A 1 84 ? -3.916 9.145 4.447 1.00 98.38 84 VAL A C 1
ATOM 632 O O . VAL A 1 84 ? -3.259 8.147 4.741 1.00 98.38 84 VAL A O 1
ATOM 635 N N . ASP A 1 85 ? -4.788 9.138 3.442 1.00 98.06 85 ASP A N 1
ATOM 636 C CA . ASP A 1 85 ? -5.024 7.929 2.645 1.00 98.06 85 ASP A CA 1
ATOM 637 C C . ASP A 1 85 ? -3.848 7.643 1.706 1.00 98.06 85 ASP A C 1
ATOM 639 O O . ASP A 1 85 ? -3.248 6.567 1.738 1.00 98.06 85 ASP A O 1
ATOM 643 N N . ILE A 1 86 ? -3.471 8.627 0.888 1.00 97.19 86 ILE A N 1
ATOM 644 C CA . ILE A 1 86 ? -2.390 8.488 -0.087 1.00 97.19 86 ILE A CA 1
ATOM 645 C C . ILE A 1 86 ? -1.523 9.743 -0.061 1.00 97.19 86 ILE A C 1
ATOM 647 O O . ILE A 1 86 ? -2.001 10.850 -0.296 1.00 97.19 86 ILE A O 1
ATOM 651 N N . SER A 1 87 ? -0.232 9.555 0.192 1.00 96.25 87 SER A N 1
ATOM 652 C CA . SER A 1 87 ? 0.803 10.581 0.109 1.00 96.25 87 SER A CA 1
ATOM 653 C C . SER A 1 87 ? 1.744 10.262 -1.050 1.00 96.25 87 SER A C 1
ATOM 655 O O . SER A 1 87 ? 2.168 9.115 -1.220 1.00 96.25 87 SER A O 1
ATOM 657 N N . ARG A 1 88 ? 2.062 11.277 -1.855 1.00 92.88 88 ARG A N 1
ATOM 658 C CA . ARG A 1 88 ? 3.034 11.190 -2.945 1.00 92.88 88 ARG A CA 1
ATOM 659 C C . ARG A 1 88 ? 4.066 12.289 -2.779 1.00 92.88 88 ARG A C 1
ATOM 661 O O 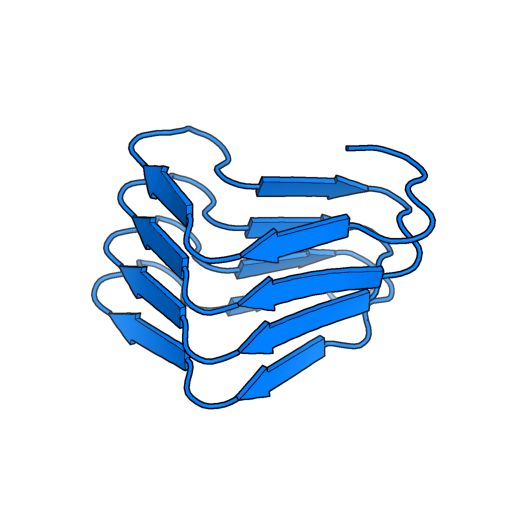. ARG A 1 88 ? 3.689 13.456 -2.720 1.00 92.88 88 ARG A O 1
ATOM 668 N N . ASP A 1 89 ? 5.334 11.906 -2.758 1.00 86.94 89 ASP A N 1
ATOM 669 C CA . ASP A 1 89 ? 6.421 12.860 -2.946 1.00 86.94 89 ASP A CA 1
ATOM 670 C C . ASP A 1 89 ? 6.630 12.996 -4.464 1.00 86.94 89 ASP A C 1
ATOM 672 O O . ASP A 1 89 ? 6.915 12.000 -5.137 1.00 86.94 89 ASP A O 1
ATOM 676 N N . GLU A 1 90 ? 6.411 14.192 -5.024 1.00 57.94 90 GLU A N 1
ATOM 677 C CA . GLU A 1 90 ? 6.759 14.453 -6.427 1.00 57.94 90 GLU A CA 1
ATOM 678 C C . GLU A 1 90 ? 8.284 14.319 -6.616 1.00 57.94 90 GLU A C 1
ATOM 680 O O . GLU A 1 90 ? 9.036 14.687 -5.707 1.00 57.94 90 GLU A O 1
ATOM 685 N N . PRO A 1 91 ? 8.755 13.751 -7.743 1.00 56.81 91 PRO A N 1
ATOM 686 C CA . PRO A 1 91 ? 10.177 13.724 -8.074 1.00 56.81 91 PRO A CA 1
ATOM 687 C C . PRO A 1 91 ? 10.747 15.115 -8.380 1.00 56.81 91 PRO A C 1
ATOM 689 O O . PRO A 1 91 ? 10.018 15.949 -8.962 1.00 56.81 91 PRO A O 1
#

Foldseek 3Di:
DEAAQEAEAECEEFELEQEREEYENHAEYEAENYEFEHYCERYEYENYEYEYELYEYAHYQENYEYEDDYHYYYYNYYYYHYVHDYHYDDD